Protein AF-A0A6G3MMI6-F1 (afdb_monomer)

InterPro domains:
  IPR007081 RNA polymerase Rpb1, domain 5 [PF04998] (10-137)
  IPR038593 RNA polymerase Rpb1, domain 7 superfamily [G3DSA:3.30.1360.140] (1-53)
  IPR045867 DNA-directed RNA polymerase, subunit beta-prime [PTHR19376] (28-136)

Sequence (137 aa):
DNAQHLAIHVRIIDLHKDDNNNDNDIEDENKIDDELFLRCIESYILNDMELIGIESIHKVYMHKPTSEQEKRRVIINDKGEYETVSEWILETDGNGLAKVLADRDVDPTRTTSNDVCEIFSVLGVEAARRAVEREIK

Solvent-accessible surface area (backbone atoms only — not comparable to full-atom values): 9244 Å² total; per-residue (Å²): 142,84,61,99,66,91,83,87,88,86,80,88,81,78,87,77,79,81,74,77,86,73,97,69,89,68,76,61,92,76,66,70,54,68,68,61,51,52,52,51,51,52,52,39,58,76,73,71,58,79,88,80,86,55,89,56,45,79,46,77,45,77,50,64,47,85,52,92,91,40,89,56,46,76,4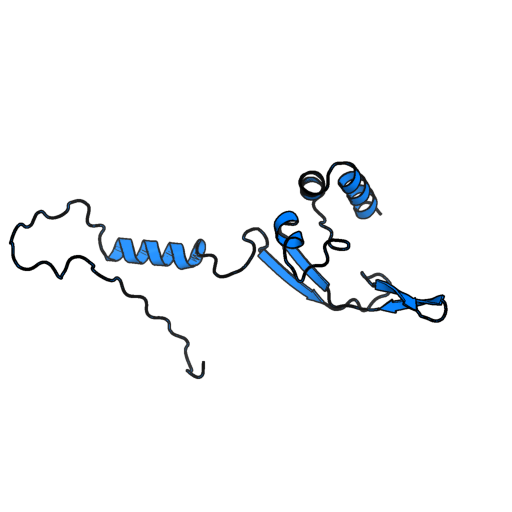4,72,46,100,86,72,46,85,43,81,44,66,54,83,44,79,49,72,47,63,60,56,65,72,64,52,51,68,38,87,90,45,62,62,88,77,66,82,75,92,52,49,69,56,37,32,72,72,68,29,68,70,50,22,55,54,45,54,60,57,77,75,104

Nearest PDB structures (foldseek):
  7edx-assembly1_o  TM=9.554E-01  e=5.276E-10  Sus scrofa
  8ui0-assembly1_A  TM=9.427E-01  e=6.800E-10  Sus scrofa
  9bz0-assembly1_A  TM=8.948E-01  e=6.382E-10  Sus scrofa
  8p4f-assembly1_A  TM=9.241E-01  e=1.060E-09  Sus scrofa

Radius of gyration: 26.26 Å; Cα contacts (8 Å, |Δi|>4): 102; chains: 1; bounding box: 54×45×77 Å

Foldseek 3Di:
DPDPDDDDDDDDDDPPPPDDDDDDPPVPPPPDDPVVVVVVVVCCCVPPDDPDDDPFWPDKDKDWDDDPPDDWDWDQDPVRDTDTHIDIDIDTDGDDLVVQCPDPVDDNVPDDDLDLVNCCVRVNDVSSVVSVVVVVD

Secondary structure (DSSP, 8-state):
--SSS---------TTS-S---------TT---HHHHHHHHHHHHHHT---SS-TTEEEEEEE---STTS-PEEEE-TTS-EEEE---EEEEEE--HHHHHTSTTS-TTT---S-HHHHHHHH-HHHHHHHHHHH--

Mean predicted aligned error: 9.71 Å

pLDDT: mean 85.52, std 13.91, range [43.59, 97.44]

Organism: Henneguya salminicola (NCBI:txid69463)

Structure (mmCIF, N/CA/C/O backbone):
data_AF-A0A6G3MMI6-F1
#
_entry.id   AF-A0A6G3MMI6-F1
#
loop_
_atom_site.group_PDB
_atom_site.id
_atom_site.type_symbol
_atom_site.label_atom_id
_atom_site.label_alt_id
_atom_site.label_comp_id
_atom_site.label_asym_id
_atom_site.label_entity_id
_atom_site.label_seq_id
_atom_site.pdbx_PDB_ins_code
_atom_site.Cartn_x
_atom_site.Cartn_y
_atom_site.Cartn_z
_atom_site.occupancy
_atom_site.B_iso_or_equiv
_atom_site.auth_seq_id
_atom_site.auth_comp_id
_atom_site.auth_asym_id
_atom_site.auth_atom_id
_atom_site.pdbx_PDB_model_num
ATOM 1 N N . ASP A 1 1 ? 1.004 -22.694 -17.910 1.00 62.81 1 ASP A N 1
ATOM 2 C CA . ASP A 1 1 ? 2.185 -22.428 -17.080 1.00 62.81 1 ASP A CA 1
ATOM 3 C C . ASP A 1 1 ? 2.796 -23.736 -16.569 1.00 62.81 1 ASP A C 1
ATOM 5 O O . ASP A 1 1 ? 2.927 -23.958 -15.377 1.00 62.81 1 ASP A O 1
ATOM 9 N N . ASN A 1 2 ? 3.102 -24.668 -17.482 1.00 84.88 2 ASN A N 1
ATOM 10 C CA . ASN A 1 2 ? 3.436 -26.059 -17.119 1.00 84.88 2 ASN A CA 1
ATOM 11 C C . ASN A 1 2 ? 4.844 -26.463 -17.588 1.00 84.88 2 ASN A C 1
ATOM 13 O O . ASN A 1 2 ? 5.182 -27.644 -17.591 1.00 84.88 2 ASN A O 1
ATOM 17 N N . ALA A 1 3 ? 5.642 -25.497 -18.048 1.00 93.12 3 ALA A N 1
ATOM 18 C CA . ALA A 1 3 ? 7.026 -25.731 -18.435 1.00 93.12 3 ALA A CA 1
ATOM 19 C C . ALA A 1 3 ? 7.922 -25.754 -17.188 1.00 93.12 3 ALA A C 1
ATOM 21 O O . ALA A 1 3 ? 7.657 -25.050 -16.218 1.00 93.12 3 ALA A O 1
ATOM 22 N N . GLN A 1 4 ? 9.004 -26.537 -17.229 1.00 91.25 4 GLN A N 1
ATOM 23 C CA . GLN A 1 4 ? 9.980 -26.610 -16.133 1.00 91.25 4 GLN A CA 1
ATOM 24 C C . GLN A 1 4 ? 10.691 -25.268 -15.890 1.00 91.25 4 GLN A C 1
ATOM 26 O 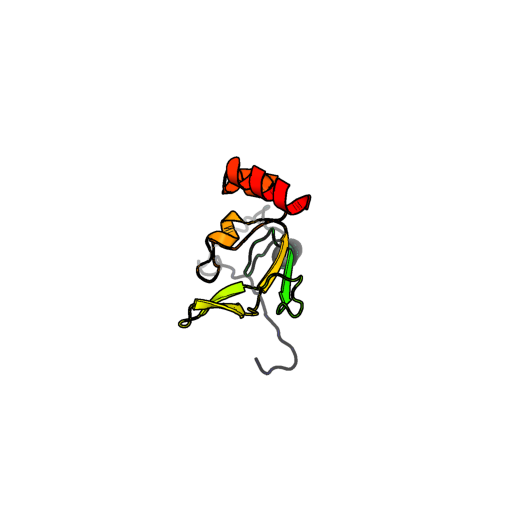O . GLN A 1 4 ? 11.064 -24.960 -14.761 1.00 91.25 4 GLN A O 1
ATOM 31 N N . HIS A 1 5 ? 10.854 -24.470 -16.948 1.00 92.50 5 HIS A N 1
ATOM 32 C CA . HIS A 1 5 ? 11.386 -23.116 -16.885 1.00 92.50 5 HIS A CA 1
ATOM 33 C C . HIS A 1 5 ? 10.417 -22.161 -17.572 1.00 92.50 5 HIS A C 1
ATOM 35 O O . HIS A 1 5 ? 9.962 -22.424 -18.688 1.00 92.50 5 HIS A O 1
ATOM 41 N N . LEU A 1 6 ? 10.116 -21.055 -16.897 1.00 93.69 6 LEU A N 1
ATOM 42 C CA . LEU A 1 6 ? 9.334 -19.965 -17.458 1.00 93.69 6 LEU A CA 1
ATOM 43 C C . LEU A 1 6 ? 10.295 -19.018 -18.172 1.00 93.69 6 LEU A C 1
ATOM 45 O O . LEU A 1 6 ? 11.206 -18.475 -17.552 1.00 93.69 6 LEU A O 1
ATOM 49 N N . ALA A 1 7 ? 10.116 -18.869 -19.481 1.00 92.69 7 ALA A N 1
ATOM 50 C CA . ALA A 1 7 ? 10.948 -18.017 -20.316 1.00 92.69 7 ALA A CA 1
ATOM 51 C C . ALA A 1 7 ? 10.072 -17.024 -21.079 1.00 92.69 7 ALA A C 1
ATOM 53 O O . ALA A 1 7 ? 9.050 -17.398 -21.658 1.00 92.69 7 ALA A O 1
ATOM 54 N N . ILE A 1 8 ? 10.507 -15.765 -21.101 1.00 89.94 8 ILE A N 1
ATOM 55 C CA . ILE A 1 8 ? 9.925 -14.700 -21.913 1.00 89.94 8 ILE A CA 1
ATOM 56 C C . ILE A 1 8 ? 11.021 -14.230 -22.868 1.00 89.94 8 ILE A C 1
ATOM 58 O O . ILE A 1 8 ? 12.095 -13.823 -22.432 1.00 89.94 8 ILE A O 1
ATOM 62 N N . HIS A 1 9 ? 10.765 -14.315 -24.173 1.00 89.75 9 HIS A N 1
ATOM 63 C CA . HIS A 1 9 ? 11.672 -13.795 -25.194 1.00 89.75 9 HIS A CA 1
ATOM 64 C C . HIS A 1 9 ? 11.181 -12.435 -25.676 1.00 89.75 9 HIS A C 1
ATOM 66 O O . HIS A 1 9 ? 10.077 -12.323 -26.208 1.00 89.75 9 HIS A O 1
ATOM 72 N N . VAL A 1 10 ? 12.032 -11.425 -25.534 1.00 87.44 10 VAL A N 1
ATOM 73 C CA . VAL A 1 10 ? 11.791 -10.070 -26.031 1.00 87.44 10 VAL A CA 1
ATOM 74 C C . VAL A 1 10 ? 12.570 -9.886 -27.333 1.00 87.44 10 VAL A C 1
ATOM 76 O O . VAL A 1 10 ? 13.722 -10.305 -27.437 1.00 87.44 10 VAL A O 1
ATOM 79 N N . ARG A 1 11 ? 11.935 -9.300 -28.353 1.00 86.31 11 ARG A N 1
ATOM 80 C CA . ARG A 1 11 ? 12.573 -8.942 -29.629 1.00 86.31 11 ARG A CA 1
ATOM 81 C C . ARG A 1 11 ? 12.258 -7.498 -29.978 1.00 86.31 11 ARG A C 1
ATOM 83 O O . ARG A 1 11 ? 11.150 -7.032 -29.728 1.00 86.31 11 ARG A O 1
ATOM 90 N N . ILE A 1 12 ? 13.222 -6.838 -30.605 1.00 83.44 12 ILE A N 1
ATOM 91 C CA . ILE A 1 12 ? 13.055 -5.501 -31.168 1.00 83.44 12 ILE A CA 1
ATOM 92 C C . ILE A 1 12 ? 12.397 -5.650 -32.541 1.00 83.44 12 ILE A C 1
ATOM 94 O O . ILE A 1 12 ? 12.783 -6.516 -33.330 1.00 83.44 12 ILE A O 1
ATOM 98 N N . ILE A 1 13 ? 11.387 -4.827 -32.809 1.00 82.44 13 ILE A N 1
ATOM 99 C CA . ILE A 1 13 ? 10.739 -4.747 -34.117 1.00 82.44 13 ILE A CA 1
ATOM 100 C C . ILE A 1 13 ? 11.378 -3.578 -34.862 1.00 82.44 13 ILE A C 1
ATOM 102 O O . ILE A 1 13 ? 11.280 -2.437 -34.420 1.00 82.44 13 ILE A O 1
ATOM 106 N N . ASP A 1 14 ? 12.033 -3.871 -35.979 1.00 76.25 14 ASP A N 1
ATOM 107 C CA . ASP A 1 14 ? 12.566 -2.857 -36.885 1.00 76.25 14 ASP A CA 1
ATOM 108 C C . ASP A 1 14 ? 11.439 -2.381 -37.812 1.00 76.25 14 ASP A C 1
ATOM 110 O O . ASP A 1 14 ? 10.988 -3.123 -38.686 1.00 76.25 14 ASP A O 1
ATOM 114 N N . LEU A 1 15 ? 10.933 -1.169 -37.570 1.00 66.00 15 LEU A N 1
ATOM 115 C CA . LEU A 1 15 ? 9.790 -0.596 -38.289 1.00 66.00 15 LEU A CA 1
ATOM 116 C C . LEU A 1 15 ? 10.168 0.002 -39.660 1.00 66.00 15 LEU A C 1
ATOM 118 O O . LEU A 1 15 ? 9.279 0.458 -40.373 1.00 66.00 15 LEU A O 1
ATOM 122 N N . HIS A 1 16 ? 11.450 -0.005 -40.050 1.00 62.75 16 HIS A N 1
ATOM 123 C CA . HIS A 1 16 ? 11.945 0.692 -41.248 1.00 62.75 16 HIS A CA 1
ATOM 124 C C . HIS A 1 16 ? 12.317 -0.217 -42.432 1.00 62.75 16 HIS A C 1
ATOM 126 O O . HIS A 1 16 ? 12.933 0.246 -43.387 1.00 62.75 16 HIS A O 1
ATOM 132 N N . LYS A 1 17 ? 11.939 -1.501 -42.419 1.00 56.16 17 LYS A N 1
ATOM 133 C CA . LYS A 1 17 ? 12.327 -2.453 -43.481 1.00 56.16 17 LYS A CA 1
ATOM 134 C C . LYS A 1 17 ? 11.379 -2.576 -44.679 1.00 56.16 17 LYS A C 1
ATOM 136 O O . LYS A 1 17 ? 11.742 -3.270 -45.624 1.00 56.16 17 LYS A O 1
ATOM 141 N N . ASP A 1 18 ? 10.225 -1.906 -44.677 1.00 50.19 18 ASP A N 1
ATOM 142 C CA . ASP A 1 18 ? 9.197 -2.107 -45.715 1.00 50.19 18 ASP A CA 1
ATOM 143 C C . ASP A 1 18 ? 9.105 -1.016 -46.800 1.00 50.19 18 ASP A C 1
ATOM 145 O O . ASP A 1 18 ? 8.298 -1.160 -47.720 1.00 50.19 18 ASP A O 1
ATOM 149 N N . ASP A 1 19 ? 9.959 0.014 -46.796 1.00 52.19 19 ASP A N 1
ATOM 150 C CA . ASP A 1 19 ? 10.052 0.933 -47.939 1.00 52.19 19 ASP A CA 1
ATOM 151 C C . ASP A 1 19 ? 11.224 0.549 -48.852 1.00 52.19 19 ASP A C 1
ATOM 153 O O . ASP A 1 19 ? 12.397 0.810 -48.592 1.00 52.19 19 ASP A O 1
ATOM 157 N N . ASN A 1 20 ? 10.856 -0.139 -49.933 1.00 50.25 20 ASN A N 1
ATOM 158 C CA . ASN A 1 20 ? 11.708 -0.570 -51.034 1.00 50.25 20 ASN A CA 1
ATOM 159 C C . ASN A 1 20 ? 12.748 0.476 -51.464 1.00 50.25 20 ASN A C 1
ATOM 161 O O . ASN A 1 20 ? 12.400 1.617 -51.756 1.00 50.25 20 ASN A O 1
ATOM 165 N N . ASN A 1 21 ? 13.971 -0.015 -51.692 1.00 50.78 21 ASN A N 1
ATOM 166 C CA . ASN A 1 21 ? 14.945 0.500 -52.653 1.00 50.78 21 ASN A CA 1
ATOM 167 C C . ASN A 1 21 ? 15.119 2.022 -52.663 1.00 50.78 21 ASN A C 1
ATOM 169 O O . ASN A 1 21 ? 14.547 2.704 -53.509 1.00 50.78 21 ASN A O 1
ATOM 173 N N . ASN A 1 22 ? 16.022 2.527 -51.831 1.00 43.59 22 ASN A N 1
ATOM 174 C CA . ASN A 1 22 ? 17.043 3.448 -52.314 1.00 43.59 22 ASN A CA 1
ATOM 175 C C . ASN A 1 22 ? 18.234 3.385 -51.368 1.00 43.59 22 ASN A C 1
ATOM 177 O O . ASN A 1 22 ? 18.138 3.792 -50.213 1.00 43.59 22 ASN A O 1
ATOM 181 N N . ASP A 1 23 ? 19.344 2.885 -51.905 1.00 50.78 23 ASP A N 1
ATOM 182 C CA . ASP A 1 23 ? 20.685 3.128 -51.397 1.00 50.78 23 ASP A CA 1
ATOM 183 C C . ASP A 1 23 ? 20.844 4.630 -51.134 1.00 50.78 23 ASP A C 1
ATOM 185 O O . ASP A 1 23 ? 20.976 5.430 -52.057 1.00 50.78 23 ASP A O 1
ATOM 189 N N . ASN A 1 24 ? 20.781 5.008 -49.866 1.00 44.75 24 ASN A N 1
ATOM 190 C CA . ASN A 1 24 ? 21.456 6.168 -49.317 1.00 44.75 24 ASN A CA 1
ATOM 191 C C . ASN A 1 24 ? 21.795 5.782 -47.883 1.00 44.75 24 ASN A C 1
ATOM 193 O O . ASN A 1 24 ? 21.020 6.034 -46.961 1.00 44.75 24 ASN A O 1
ATOM 197 N N . ASP A 1 25 ? 22.950 5.132 -47.742 1.00 48.59 25 ASP A N 1
ATOM 198 C CA . ASP A 1 25 ? 23.699 5.007 -46.498 1.00 48.59 25 ASP A CA 1
ATOM 199 C C . ASP A 1 25 ? 24.000 6.414 -45.958 1.00 48.59 25 ASP A C 1
ATOM 201 O O . ASP A 1 25 ? 25.096 6.954 -46.096 1.00 48.59 25 ASP A O 1
ATOM 205 N N . ILE A 1 26 ? 22.997 7.050 -45.362 1.00 49.69 26 ILE A N 1
ATOM 206 C CA . ILE A 1 26 ? 23.253 7.952 -44.257 1.00 49.69 26 ILE A CA 1
ATOM 207 C C . ILE A 1 26 ? 23.353 6.997 -43.078 1.00 49.69 26 ILE A C 1
ATOM 209 O O . ILE A 1 26 ? 22.341 6.551 -42.541 1.00 49.69 26 ILE A O 1
ATOM 213 N N . GLU A 1 27 ? 24.581 6.592 -42.755 1.00 53.66 27 GLU A N 1
ATOM 214 C CA . GLU A 1 27 ? 24.879 6.050 -41.437 1.00 53.66 27 GLU A CA 1
ATOM 215 C C . GLU A 1 27 ? 24.310 7.055 -40.436 1.00 53.66 27 GLU A C 1
ATOM 217 O O . GLU A 1 27 ? 24.844 8.151 -40.265 1.00 53.66 27 GLU A O 1
ATOM 222 N N . ASP A 1 28 ? 23.158 6.730 -39.849 1.00 56.62 28 ASP A N 1
ATOM 223 C CA . ASP A 1 28 ? 22.628 7.474 -38.723 1.00 56.62 28 ASP A CA 1
ATOM 224 C C . ASP A 1 28 ? 23.709 7.415 -37.637 1.00 56.62 28 ASP A C 1
ATOM 226 O O . ASP A 1 28 ? 23.797 6.438 -36.896 1.00 56.62 28 ASP A O 1
ATOM 230 N N . GLU A 1 29 ? 24.522 8.470 -37.516 1.00 54.59 29 GLU A N 1
ATOM 231 C CA . GLU A 1 29 ? 25.510 8.674 -36.438 1.00 54.59 29 GLU A CA 1
ATOM 232 C C . GLU A 1 29 ? 24.868 8.603 -35.033 1.00 54.59 29 GLU A C 1
ATOM 234 O O . GLU A 1 29 ? 25.560 8.610 -34.018 1.00 54.59 29 GLU A O 1
ATOM 239 N N . ASN A 1 30 ? 23.535 8.506 -34.971 1.00 55.75 30 ASN A N 1
ATOM 240 C CA . ASN A 1 30 ? 22.723 8.346 -33.773 1.00 55.75 30 ASN A CA 1
ATOM 241 C C . ASN A 1 30 ? 22.192 6.915 -33.557 1.00 55.75 30 ASN A C 1
ATOM 243 O O . ASN A 1 30 ? 21.392 6.714 -32.639 1.00 55.75 30 ASN A O 1
ATOM 247 N N . LYS A 1 31 ? 22.587 5.914 -34.361 1.00 66.69 31 LYS A N 1
ATOM 248 C CA . LYS A 1 31 ? 22.285 4.510 -34.045 1.00 66.69 31 LYS A CA 1
ATOM 249 C C . LYS A 1 31 ? 23.073 4.114 -32.802 1.00 66.69 31 LYS A C 1
ATOM 251 O O . LYS A 1 31 ? 24.278 3.885 -32.846 1.00 66.69 31 LYS A O 1
ATOM 256 N N . ILE A 1 32 ? 22.365 4.075 -31.677 1.00 68.75 32 ILE A N 1
ATOM 257 C CA . ILE A 1 32 ? 22.849 3.462 -30.444 1.00 68.75 32 ILE A CA 1
ATOM 258 C C . ILE A 1 32 ? 23.265 2.031 -30.790 1.00 68.75 32 ILE A C 1
ATOM 260 O O . ILE A 1 32 ? 22.511 1.320 -31.448 1.00 68.75 32 ILE A O 1
ATOM 264 N N . ASP A 1 33 ? 24.460 1.638 -30.353 1.00 83.75 33 ASP A N 1
ATOM 265 C CA . ASP A 1 33 ? 24.936 0.265 -30.479 1.00 83.75 33 ASP A CA 1
ATOM 266 C C . ASP A 1 33 ? 23.897 -0.711 -29.907 1.00 83.75 33 ASP A C 1
ATOM 268 O O . ASP A 1 33 ? 23.425 -0.532 -28.778 1.00 83.75 33 ASP A O 1
ATOM 272 N N . ASP A 1 34 ? 23.531 -1.731 -30.685 1.00 82.56 34 ASP A N 1
ATOM 273 C CA . ASP A 1 34 ? 22.464 -2.674 -30.336 1.00 82.56 34 ASP A CA 1
ATOM 274 C C . ASP A 1 34 ? 22.739 -3.351 -28.978 1.00 82.56 34 ASP A C 1
ATOM 276 O O . ASP A 1 34 ? 21.811 -3.607 -28.206 1.00 82.56 34 ASP A O 1
ATOM 280 N N . GLU A 1 35 ? 24.013 -3.591 -28.637 1.00 83.81 35 GLU A N 1
ATOM 281 C CA . GLU A 1 35 ? 24.410 -4.122 -27.326 1.00 83.81 35 GLU A CA 1
ATOM 282 C C . GLU A 1 35 ? 24.112 -3.128 -26.196 1.00 83.81 35 GLU A C 1
ATOM 284 O O . GLU A 1 35 ? 23.514 -3.496 -25.178 1.00 83.81 35 GLU A O 1
ATOM 289 N N . LEU A 1 36 ? 24.484 -1.857 -26.373 1.00 86.00 36 LEU A N 1
ATOM 290 C CA . LEU A 1 36 ? 24.214 -0.806 -25.392 1.00 86.00 36 LEU A CA 1
ATOM 291 C C . LEU A 1 36 ? 22.706 -0.634 -25.181 1.00 86.00 36 LEU A C 1
ATOM 293 O O . LEU A 1 36 ? 22.249 -0.522 -24.043 1.00 86.00 36 LEU A O 1
ATOM 297 N N . PHE A 1 37 ? 21.929 -0.686 -26.262 1.00 86.69 37 PHE A N 1
ATOM 298 C CA . PHE A 1 37 ? 20.475 -0.596 -26.210 1.00 86.69 37 PHE A CA 1
ATOM 299 C C . PHE A 1 37 ? 19.841 -1.757 -25.430 1.00 86.69 37 PHE A C 1
ATOM 301 O O . PHE A 1 37 ? 19.009 -1.526 -24.548 1.00 86.69 37 PHE A O 1
ATOM 308 N N . LEU A 1 38 ? 20.258 -3.000 -25.694 1.00 89.56 38 LEU A N 1
ATOM 309 C CA . LEU A 1 38 ? 19.762 -4.168 -24.959 1.00 89.56 38 LEU A CA 1
ATOM 310 C C . LEU A 1 38 ? 20.096 -4.089 -23.465 1.00 89.56 38 LEU A C 1
ATOM 312 O O . LEU A 1 38 ? 19.236 -4.399 -22.641 1.00 89.56 38 LEU A O 1
ATOM 316 N N . ARG A 1 39 ? 21.293 -3.610 -23.102 1.00 90.25 39 ARG A N 1
ATOM 317 C CA . ARG A 1 39 ? 21.676 -3.394 -21.695 1.00 90.25 39 ARG A CA 1
ATOM 318 C C . ARG A 1 39 ? 20.857 -2.290 -21.024 1.00 90.25 39 ARG A C 1
ATOM 320 O O . ARG A 1 39 ? 20.527 -2.405 -19.844 1.00 90.25 39 ARG A O 1
ATOM 327 N N . CYS A 1 40 ? 20.496 -1.236 -21.756 1.00 89.75 40 CYS A N 1
ATOM 328 C CA . CYS A 1 40 ? 19.598 -0.201 -21.244 1.00 89.75 40 CYS A CA 1
ATOM 329 C C . CYS A 1 40 ? 18.201 -0.763 -20.952 1.00 89.75 40 CYS A C 1
ATOM 331 O O . CYS A 1 40 ? 17.661 -0.512 -19.876 1.00 89.75 40 CYS A O 1
ATOM 333 N N . ILE A 1 41 ? 17.639 -1.554 -21.871 1.00 91.25 41 ILE A N 1
ATOM 334 C CA . ILE A 1 41 ? 16.337 -2.202 -21.665 1.00 91.25 41 ILE A CA 1
ATOM 335 C C . ILE A 1 41 ? 16.394 -3.192 -20.501 1.00 91.25 41 ILE A C 1
ATOM 337 O O . ILE A 1 41 ? 15.488 -3.193 -19.674 1.00 91.25 41 ILE A O 1
ATOM 341 N N . GLU A 1 42 ? 17.445 -4.008 -20.410 1.00 91.88 42 GLU A N 1
ATOM 342 C CA . GLU A 1 42 ? 17.648 -4.938 -19.295 1.00 91.88 42 GLU A CA 1
ATOM 343 C C . GLU A 1 42 ? 17.605 -4.200 -17.951 1.00 91.88 42 GLU A C 1
ATOM 345 O O . GLU A 1 42 ? 16.826 -4.563 -17.070 1.00 91.88 42 GLU A O 1
ATOM 350 N N . SER A 1 43 ? 18.391 -3.128 -17.815 1.00 94.25 43 SER A N 1
ATOM 351 C CA . SER A 1 43 ? 18.431 -2.331 -16.589 1.00 94.25 43 SER A CA 1
ATOM 352 C C . SER A 1 43 ? 17.081 -1.692 -16.271 1.00 94.25 43 SER A C 1
ATOM 354 O O . SER A 1 43 ? 16.678 -1.670 -15.111 1.00 94.25 43 SER A O 1
ATOM 356 N N . TYR A 1 44 ? 16.378 -1.184 -17.283 1.00 92.88 44 TYR A N 1
ATOM 357 C CA . TYR A 1 44 ? 15.072 -0.558 -17.097 1.00 92.88 44 TYR A CA 1
ATOM 358 C C . TYR A 1 44 ? 14.015 -1.572 -16.639 1.00 92.88 44 TYR A C 1
ATOM 360 O O . TYR A 1 44 ? 13.306 -1.330 -15.666 1.00 92.88 44 TYR A O 1
ATOM 368 N N . ILE A 1 45 ? 13.943 -2.738 -17.290 1.00 93.31 45 ILE A N 1
ATOM 369 C CA . ILE A 1 45 ? 12.989 -3.801 -16.937 1.00 93.31 45 ILE A CA 1
ATOM 370 C C . ILE A 1 45 ? 13.236 -4.321 -15.517 1.00 93.31 45 ILE A C 1
ATOM 372 O O . ILE A 1 45 ? 12.285 -4.643 -14.812 1.00 93.31 45 ILE A O 1
ATOM 376 N N . LEU A 1 46 ? 14.498 -4.426 -15.096 1.00 91.88 46 LEU A N 1
ATOM 377 C CA . LEU A 1 46 ? 14.835 -4.970 -13.781 1.00 91.88 46 LEU A CA 1
ATOM 378 C C . LEU A 1 46 ? 14.631 -3.978 -12.632 1.00 91.88 46 LEU A C 1
ATOM 380 O O . LEU A 1 46 ? 14.329 -4.422 -11.526 1.00 91.88 46 LEU A O 1
ATOM 384 N N . ASN A 1 47 ? 14.822 -2.678 -12.870 1.00 91.00 47 ASN A N 1
ATOM 385 C CA . ASN A 1 47 ? 14.841 -1.682 -11.794 1.00 91.00 47 ASN A CA 1
ATOM 386 C C . ASN A 1 47 ? 13.606 -0.776 -11.773 1.00 91.00 47 ASN A C 1
ATOM 388 O O . ASN A 1 47 ? 13.074 -0.521 -10.698 1.00 91.00 47 ASN A O 1
ATOM 392 N N . ASP A 1 48 ? 13.155 -0.307 -12.938 1.00 90.12 48 ASP A N 1
ATOM 393 C CA . ASP A 1 48 ? 12.194 0.801 -13.034 1.00 90.12 48 ASP A CA 1
ATOM 394 C C . ASP A 1 48 ? 10.821 0.358 -13.564 1.00 90.12 48 ASP A C 1
ATOM 396 O O . ASP A 1 48 ? 9.841 1.098 -13.473 1.00 90.12 48 ASP A O 1
ATOM 400 N N . MET A 1 49 ? 10.725 -0.834 -14.164 1.00 90.81 49 MET A N 1
ATOM 401 C CA . MET A 1 49 ? 9.457 -1.337 -14.687 1.00 90.81 49 MET A CA 1
ATOM 402 C C . MET A 1 49 ? 8.542 -1.810 -13.554 1.00 90.81 49 MET A C 1
ATOM 404 O O . MET A 1 49 ? 8.718 -2.882 -12.977 1.00 90.81 49 MET A O 1
ATOM 408 N N . GLU A 1 50 ? 7.483 -1.047 -13.311 1.00 89.75 50 GLU A N 1
ATOM 409 C CA . GLU A 1 50 ? 6.408 -1.427 -12.401 1.00 89.75 50 GLU A CA 1
ATOM 410 C C . GLU A 1 50 ? 5.398 -2.337 -13.107 1.00 89.75 50 GLU A C 1
ATOM 412 O O . GLU A 1 50 ? 4.704 -1.927 -14.038 1.00 89.75 50 GLU A O 1
ATOM 417 N N . LEU A 1 51 ? 5.288 -3.587 -12.656 1.00 89.56 51 LEU A N 1
ATOM 418 C CA . LEU A 1 51 ? 4.269 -4.504 -13.173 1.00 89.56 51 LEU A CA 1
ATOM 419 C C . LEU A 1 51 ? 2.901 -4.204 -12.554 1.00 89.56 51 LEU A C 1
ATOM 421 O O . LEU A 1 51 ? 1.922 -4.003 -13.269 1.00 89.56 51 LEU A O 1
ATOM 425 N N . ILE A 1 52 ? 2.835 -4.207 -11.221 1.00 90.88 52 ILE A N 1
ATOM 426 C CA . ILE A 1 52 ? 1.651 -3.912 -10.407 1.00 90.88 52 ILE A CA 1
ATOM 427 C C . ILE A 1 52 ? 2.148 -3.443 -9.040 1.00 90.88 52 ILE A C 1
ATOM 429 O O . ILE A 1 52 ? 3.096 -4.014 -8.503 1.00 90.88 52 ILE A O 1
ATOM 433 N N . GLY A 1 53 ? 1.461 -2.474 -8.442 1.00 91.44 53 GLY A N 1
ATOM 434 C CA . GLY A 1 53 ? 1.651 -2.114 -7.044 1.00 91.44 53 GLY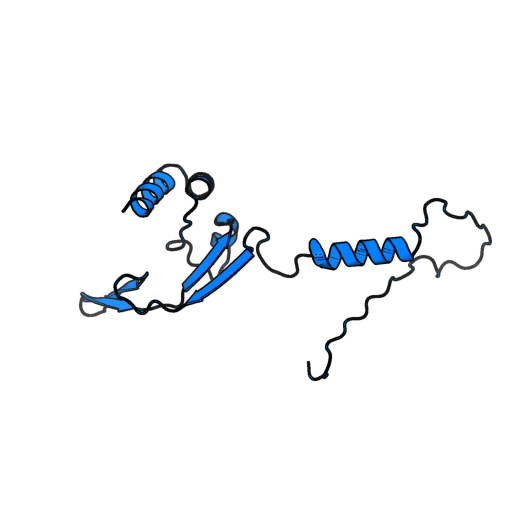 A CA 1
ATOM 435 C C . GLY A 1 53 ? 1.718 -0.613 -6.834 1.00 91.44 53 GLY A C 1
ATOM 436 O O . GLY A 1 53 ? 1.357 0.180 -7.700 1.00 91.44 53 GLY A O 1
ATOM 437 N N . ILE A 1 54 ? 2.160 -0.242 -5.640 1.00 92.50 54 ILE A N 1
ATOM 438 C CA . ILE A 1 54 ? 2.456 1.136 -5.275 1.00 92.50 54 ILE A CA 1
ATOM 439 C C . ILE A 1 54 ? 3.956 1.185 -5.006 1.00 92.50 54 ILE A C 1
ATOM 441 O O . ILE A 1 54 ? 4.408 0.549 -4.060 1.00 92.50 54 ILE A O 1
ATOM 445 N N . GLU A 1 55 ? 4.693 1.945 -5.819 1.00 91.25 55 GLU A N 1
ATOM 446 C CA . GLU A 1 55 ? 6.160 2.096 -5.771 1.00 91.25 55 GLU A CA 1
ATOM 447 C C . GLU A 1 55 ? 6.714 2.266 -4.351 1.00 91.25 55 GLU A C 1
ATOM 449 O O . GLU A 1 55 ? 7.691 1.645 -3.948 1.00 91.25 55 GLU A O 1
ATOM 454 N N . SER A 1 56 ? 6.037 3.092 -3.559 1.00 93.75 56 SER A N 1
ATOM 455 C CA . SER A 1 56 ? 6.467 3.470 -2.223 1.00 93.75 56 SER A CA 1
ATOM 456 C C . SER A 1 56 ? 6.207 2.415 -1.139 1.00 93.75 56 SER A C 1
ATOM 458 O O . SER A 1 56 ? 6.613 2.618 0.008 1.00 93.75 56 SER A O 1
ATOM 460 N N . ILE A 1 57 ? 5.549 1.299 -1.476 1.00 95.31 57 ILE A N 1
ATOM 461 C CA . ILE A 1 57 ? 5.294 0.161 -0.585 1.00 95.31 57 ILE A CA 1
ATOM 462 C C . ILE A 1 57 ? 6.180 -1.010 -1.005 1.00 95.31 57 ILE A C 1
ATOM 464 O O . ILE A 1 57 ? 5.930 -1.681 -2.003 1.00 95.31 57 ILE A O 1
ATOM 468 N N . HIS A 1 58 ? 7.188 -1.308 -0.189 1.00 93.00 58 HIS A N 1
ATOM 469 C CA . HIS A 1 58 ? 8.202 -2.317 -0.500 1.00 93.00 58 HIS A CA 1
ATOM 470 C C . HIS A 1 58 ? 7.738 -3.732 -0.166 1.00 93.00 58 HIS A C 1
ATOM 472 O O . HIS A 1 58 ? 8.129 -4.703 -0.817 1.00 93.00 58 HIS A O 1
ATOM 478 N N . LYS A 1 59 ? 6.939 -3.876 0.895 1.00 94.88 59 LYS A N 1
ATOM 479 C CA . LYS A 1 59 ? 6.513 -5.188 1.377 1.00 94.88 59 LYS A CA 1
ATOM 480 C C . LYS A 1 59 ? 5.156 -5.134 2.048 1.00 94.88 59 LYS A C 1
ATOM 482 O O . LYS A 1 59 ? 4.823 -4.164 2.718 1.00 94.88 59 LYS A O 1
ATOM 487 N N . VAL A 1 60 ? 4.399 -6.216 1.899 1.00 95.69 60 VAL A N 1
ATOM 488 C CA . VAL A 1 60 ? 3.101 -6.395 2.547 1.00 95.69 60 VAL A CA 1
ATOM 489 C C . VAL A 1 60 ? 3.085 -7.732 3.276 1.00 95.69 60 VAL A C 1
ATOM 491 O O . VAL A 1 60 ? 3.451 -8.766 2.716 1.00 95.69 60 VAL A O 1
ATOM 494 N N . TYR A 1 61 ? 2.657 -7.707 4.531 1.00 95.00 61 TYR A N 1
ATOM 495 C CA . TYR A 1 61 ? 2.480 -8.870 5.384 1.00 95.00 61 TYR A CA 1
ATOM 496 C C . TYR A 1 61 ? 0.996 -9.092 5.631 1.00 95.00 61 TYR A C 1
ATOM 498 O O . TYR A 1 61 ? 0.277 -8.171 6.006 1.00 95.00 61 TYR A O 1
ATOM 506 N N . MET A 1 62 ? 0.540 -10.328 5.457 1.00 94.38 62 MET A N 1
ATOM 507 C CA . MET A 1 62 ? -0.828 -10.722 5.768 1.00 94.38 62 MET A CA 1
ATOM 508 C C . MET A 1 62 ? -0.826 -11.583 7.026 1.00 94.38 62 MET A C 1
ATOM 510 O O . MET A 1 62 ? -0.105 -12.580 7.093 1.00 94.38 62 MET A O 1
ATOM 514 N N . HIS A 1 63 ? -1.646 -11.232 8.012 1.00 91.00 63 HIS A N 1
ATOM 515 C CA . HIS A 1 63 ? -1.844 -12.073 9.188 1.00 91.00 63 HIS A CA 1
ATOM 516 C C . HIS A 1 63 ? -3.256 -11.931 9.757 1.00 91.00 63 HIS A C 1
ATOM 518 O O . HIS A 1 63 ? -3.988 -10.989 9.448 1.00 91.00 63 HIS A O 1
ATOM 524 N N . LYS A 1 64 ? -3.654 -12.912 10.572 1.00 89.94 64 LYS A N 1
ATOM 525 C CA . LYS A 1 64 ? -4.936 -12.912 11.274 1.00 89.94 64 LYS A CA 1
ATOM 526 C C . LYS A 1 64 ? -4.693 -12.672 12.770 1.00 89.94 64 LYS A C 1
ATOM 528 O O . LYS A 1 64 ? -4.056 -13.517 13.403 1.00 89.94 64 LYS A O 1
ATOM 533 N N . PRO A 1 65 ? -5.211 -11.578 13.350 1.00 87.12 65 PRO A N 1
ATOM 534 C CA . PRO A 1 65 ? -5.028 -11.257 14.759 1.00 87.12 65 PRO A CA 1
ATOM 535 C C . PRO A 1 65 ? -5.571 -12.358 15.683 1.00 87.12 65 PRO A C 1
ATOM 537 O O . PRO A 1 65 ? -6.767 -12.676 15.667 1.00 87.12 65 PRO A O 1
ATOM 540 N N . THR A 1 66 ? -4.696 -12.948 16.494 1.00 79.62 66 THR A N 1
ATOM 541 C CA . THR A 1 66 ? -4.952 -14.115 17.355 1.00 79.62 66 THR A CA 1
ATOM 542 C C . THR A 1 66 ? -4.911 -13.779 18.848 1.00 79.62 66 THR A C 1
ATOM 544 O O . THR A 1 66 ? -5.452 -14.542 19.648 1.00 79.62 66 THR A O 1
ATOM 547 N N . SER A 1 67 ? -4.405 -12.608 19.231 1.00 74.25 67 SER A N 1
ATOM 548 C CA . SER A 1 67 ? -4.410 -12.144 20.627 1.00 74.25 67 SER A CA 1
ATOM 549 C C . SER A 1 67 ? -5.425 -11.015 20.842 1.00 74.25 67 SER A C 1
ATOM 551 O O . SER A 1 67 ? -5.688 -10.231 19.936 1.00 74.25 67 SER A O 1
ATOM 553 N N . GLU A 1 68 ? -5.987 -10.899 22.050 1.00 63.22 68 GLU A N 1
ATOM 554 C CA . GLU A 1 68 ? -6.876 -9.780 22.441 1.00 63.22 68 GLU A CA 1
ATOM 555 C C . GLU A 1 68 ? -6.173 -8.408 22.385 1.00 63.22 68 GLU A C 1
ATOM 557 O O . GLU A 1 68 ? -6.825 -7.379 22.269 1.00 63.22 68 GLU A O 1
ATOM 562 N N . GLN A 1 69 ? -4.839 -8.397 22.451 1.00 64.12 69 GLN A N 1
ATOM 563 C CA . GLN A 1 69 ? -4.000 -7.196 22.355 1.00 64.12 69 GLN A CA 1
ATOM 564 C C . GLN A 1 69 ? -3.773 -6.732 20.905 1.00 64.12 69 GLN A C 1
ATOM 566 O O . GLN A 1 69 ? -3.241 -5.648 20.683 1.00 64.12 69 GLN A O 1
ATOM 571 N N . GLU A 1 70 ? -4.148 -7.548 19.919 1.00 69.44 70 GLU A N 1
ATOM 572 C CA . GLU A 1 70 ? -3.967 -7.252 18.498 1.00 69.44 70 GLU A CA 1
ATOM 573 C C . GLU A 1 70 ? -5.230 -6.606 17.902 1.00 69.44 70 GLU A C 1
ATOM 575 O O . GLU A 1 70 ? -6.295 -6.569 18.520 1.00 69.44 70 GLU A O 1
ATOM 580 N N . LYS A 1 71 ? -5.120 -6.086 16.674 1.00 72.00 71 LYS A N 1
ATOM 581 C CA . LYS A 1 71 ? -6.159 -5.317 15.967 1.00 72.00 71 LYS A CA 1
ATOM 582 C C . LYS A 1 71 ? -7.400 -6.170 15.629 1.00 72.00 71 LYS A C 1
ATOM 584 O O . LYS A 1 71 ? -7.593 -6.574 14.487 1.00 72.00 71 LYS A O 1
ATOM 589 N N . ARG A 1 72 ? -8.256 -6.461 16.612 1.00 77.12 72 ARG A N 1
ATOM 590 C CA . ARG A 1 72 ? -9.526 -7.188 16.429 1.00 77.12 72 ARG A CA 1
ATOM 591 C C . ARG A 1 72 ? -10.695 -6.239 16.222 1.00 77.12 72 ARG A C 1
ATOM 593 O O . ARG A 1 72 ? -10.755 -5.162 16.815 1.00 77.12 72 ARG A O 1
ATOM 600 N N . ARG A 1 73 ? -11.666 -6.663 15.411 1.00 82.12 73 ARG A N 1
ATOM 601 C CA . ARG A 1 73 ? -12.899 -5.905 15.208 1.00 82.12 73 ARG A CA 1
ATOM 602 C C . ARG A 1 73 ? -13.890 -6.256 16.310 1.00 82.12 73 ARG A C 1
ATOM 604 O O . ARG A 1 73 ? -14.303 -7.404 16.412 1.00 82.12 73 ARG A O 1
ATOM 611 N N . VAL A 1 74 ? -14.299 -5.273 17.103 1.00 85.25 74 VAL A N 1
ATOM 612 C CA . VAL A 1 74 ? -15.411 -5.435 18.047 1.00 85.25 74 VAL A CA 1
ATOM 613 C C . VAL A 1 74 ? -16.701 -5.040 17.338 1.00 85.25 74 VAL A C 1
ATOM 615 O O . VAL A 1 74 ? -16.808 -3.923 16.831 1.00 85.25 74 VAL A O 1
ATOM 618 N N . ILE A 1 75 ? -17.666 -5.951 17.289 1.00 88.25 75 ILE A N 1
ATOM 619 C CA . ILE A 1 75 ? -19.007 -5.705 16.755 1.00 88.25 75 ILE A CA 1
ATOM 620 C C . ILE A 1 75 ? -20.052 -5.926 17.844 1.00 88.25 75 ILE A C 1
ATOM 622 O O . ILE A 1 75 ? -19.811 -6.640 18.814 1.00 88.25 75 ILE A O 1
ATOM 626 N N . ILE A 1 76 ? -21.211 -5.296 17.684 1.00 90.62 76 ILE A N 1
ATOM 627 C CA . ILE A 1 76 ? -22.383 -5.577 18.511 1.00 90.62 76 ILE A CA 1
ATOM 628 C C . ILE A 1 76 ? -23.226 -6.583 17.734 1.00 90.62 76 ILE A C 1
ATOM 630 O O . ILE A 1 76 ? -23.611 -6.303 16.598 1.00 90.62 76 ILE A O 1
ATOM 634 N N . ASN A 1 77 ? -23.466 -7.754 18.318 1.00 89.94 77 ASN A N 1
ATOM 635 C CA . ASN A 1 77 ? -24.282 -8.785 17.686 1.00 89.94 77 ASN A CA 1
ATOM 636 C C . ASN A 1 77 ? -25.783 -8.433 17.754 1.00 89.94 77 ASN A C 1
ATOM 638 O O . ASN A 1 77 ? -26.193 -7.511 18.461 1.00 89.94 77 ASN A O 1
ATOM 642 N N . ASP A 1 78 ? -26.630 -9.206 17.070 1.00 91.44 78 ASP A N 1
ATOM 643 C CA . ASP A 1 78 ? -28.090 -8.993 17.053 1.00 91.44 78 ASP A CA 1
ATOM 644 C C . ASP A 1 78 ? -28.745 -9.069 18.450 1.00 91.44 78 ASP A C 1
ATOM 646 O O . ASP A 1 78 ? -29.884 -8.641 18.636 1.00 91.44 78 ASP A O 1
ATOM 650 N N . LYS A 1 79 ? -28.033 -9.609 19.448 1.00 90.69 79 LYS A N 1
ATOM 651 C CA . LYS A 1 79 ? -28.467 -9.697 20.850 1.00 90.69 79 LYS A CA 1
ATOM 652 C C . LYS A 1 79 ? -28.008 -8.507 21.701 1.00 90.69 79 LYS A C 1
ATOM 654 O O . LYS A 1 79 ? -28.374 -8.435 22.871 1.00 90.69 79 LYS A O 1
ATOM 659 N N . GLY A 1 80 ? -27.238 -7.578 21.135 1.00 92.06 80 GLY A N 1
ATOM 660 C CA . GLY A 1 80 ? -26.690 -6.419 21.840 1.00 92.06 80 GLY A CA 1
ATOM 661 C C . GLY A 1 80 ? -25.409 -6.703 22.633 1.00 92.06 80 GLY A C 1
ATOM 662 O O . GLY A 1 80 ? -24.994 -5.861 23.426 1.00 92.06 80 GLY A O 1
ATOM 663 N N . GLU A 1 81 ? -24.783 -7.864 22.448 1.00 92.81 81 GLU A N 1
ATOM 664 C CA . GLU A 1 81 ? -23.543 -8.247 23.129 1.00 92.81 81 GLU A CA 1
ATOM 665 C C . GLU A 1 81 ? -22.320 -7.852 22.288 1.00 92.81 81 GLU A C 1
ATOM 667 O O . GLU A 1 81 ? -22.376 -7.830 21.056 1.00 92.81 81 GLU A O 1
ATOM 672 N N . TYR A 1 82 ? -21.201 -7.561 22.956 1.00 89.62 82 TYR A N 1
ATOM 673 C CA . TYR A 1 82 ? -19.923 -7.319 22.290 1.00 89.62 82 TYR A CA 1
ATOM 674 C C . TYR A 1 82 ? -19.298 -8.639 21.837 1.00 89.62 82 TYR A C 1
ATOM 676 O O . TYR A 1 82 ? -19.066 -9.534 22.647 1.00 89.62 82 TYR A O 1
ATOM 684 N N . GLU A 1 83 ? -18.969 -8.726 20.554 1.00 89.00 83 GLU A N 1
ATOM 685 C CA . GLU A 1 83 ? -18.300 -9.867 19.943 1.00 89.00 83 GLU A CA 1
ATOM 686 C C . GLU A 1 83 ? -17.001 -9.414 19.269 1.00 89.00 83 GLU A C 1
ATOM 688 O O . GLU A 1 83 ? -16.974 -8.423 18.535 1.00 89.00 83 GLU A O 1
ATOM 693 N N . THR A 1 84 ? -15.908 -10.135 19.522 1.00 86.88 84 THR A N 1
ATOM 694 C CA . THR A 1 84 ? -14.605 -9.896 18.894 1.00 86.88 84 THR A CA 1
ATOM 695 C C . THR A 1 84 ? -14.433 -10.797 17.674 1.00 86.88 84 THR A C 1
ATOM 697 O O . THR A 1 84 ? -14.357 -12.019 17.769 1.00 86.88 84 THR A O 1
ATOM 700 N N . VAL A 1 85 ? -14.338 -10.178 16.501 1.00 87.12 85 VAL A N 1
ATOM 701 C CA . VAL A 1 85 ? -14.144 -10.854 15.219 1.00 87.12 85 VAL A CA 1
ATOM 702 C C . VAL A 1 85 ? -12.713 -10.634 14.740 1.00 87.12 85 VAL A C 1
ATOM 704 O O . VAL A 1 85 ? -12.261 -9.501 14.551 1.00 87.12 85 VAL A O 1
ATOM 707 N N . SER A 1 86 ? -11.998 -11.736 14.518 1.00 87.81 86 SER A N 1
ATOM 708 C CA . SER A 1 86 ? -10.687 -11.723 13.868 1.00 87.81 86 SER A CA 1
ATOM 709 C C . SER A 1 86 ? -10.847 -11.740 12.348 1.00 87.81 86 SER A C 1
ATOM 711 O O . SER A 1 86 ? -11.346 -12.716 11.781 1.00 87.81 86 SER A O 1
ATOM 713 N N . GLU A 1 87 ? -10.359 -10.692 11.693 1.00 89.75 87 GLU A N 1
ATOM 714 C CA . GLU A 1 87 ? -10.340 -10.525 10.236 1.00 89.75 87 GLU A CA 1
ATOM 715 C C . GLU A 1 87 ? -8.900 -10.636 9.715 1.00 89.75 87 GLU A C 1
ATOM 717 O O . GLU A 1 87 ? -7.948 -10.468 10.475 1.00 89.75 87 GLU A O 1
ATOM 722 N N . TRP A 1 88 ? -8.722 -10.956 8.434 1.00 92.00 88 TRP A N 1
ATOM 723 C CA . TRP A 1 88 ? -7.397 -10.879 7.817 1.00 92.00 88 TRP A CA 1
ATOM 724 C C . TRP A 1 88 ? -7.015 -9.417 7.631 1.00 92.00 88 TRP A C 1
ATOM 726 O O . TRP A 1 88 ? -7.802 -8.646 7.085 1.00 92.00 88 TRP A O 1
ATOM 736 N N . ILE A 1 89 ? -5.816 -9.052 8.078 1.00 92.81 89 ILE A N 1
A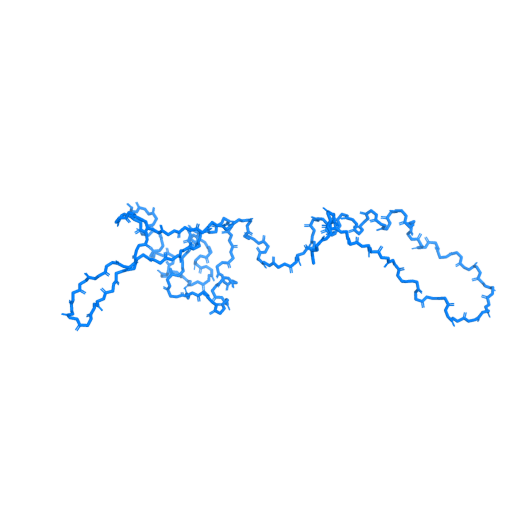TOM 737 C CA . ILE A 1 89 ? -5.288 -7.699 7.926 1.00 92.81 89 ILE A CA 1
ATOM 738 C C . ILE A 1 89 ? -3.987 -7.719 7.134 1.00 92.81 89 ILE A C 1
ATOM 740 O O . ILE A 1 89 ? -3.242 -8.705 7.145 1.00 92.81 89 ILE A O 1
ATOM 744 N N . LEU A 1 90 ? -3.746 -6.613 6.439 1.00 94.81 90 LEU A N 1
ATOM 745 C CA . LEU A 1 90 ? -2.522 -6.341 5.705 1.00 94.81 90 LEU A CA 1
ATOM 746 C C . LEU A 1 90 ? -1.733 -5.268 6.448 1.00 94.81 90 LEU A C 1
ATOM 748 O O . LEU A 1 90 ? -2.290 -4.240 6.829 1.00 94.81 90 LEU A O 1
ATOM 752 N N . GLU A 1 91 ? -0.442 -5.503 6.634 1.00 93.62 91 GLU A N 1
ATOM 753 C CA . GLU A 1 91 ? 0.500 -4.517 7.154 1.00 93.62 91 GLU A CA 1
ATOM 754 C C . GLU A 1 91 ? 1.574 -4.252 6.110 1.00 93.62 91 GLU A C 1
ATOM 756 O O . GLU A 1 91 ? 2.179 -5.180 5.572 1.00 93.62 91 GLU A O 1
ATOM 761 N N . THR A 1 92 ? 1.778 -2.980 5.796 1.00 95.69 92 THR A N 1
ATOM 762 C CA . THR A 1 92 ? 2.657 -2.532 4.720 1.00 95.69 92 THR A CA 1
ATOM 763 C C . THR A 1 92 ? 3.916 -1.896 5.291 1.00 95.69 92 THR A C 1
ATOM 765 O O . THR A 1 92 ? 3.848 -1.176 6.283 1.00 95.69 92 THR A O 1
ATOM 768 N N . ASP A 1 93 ? 5.049 -2.123 4.635 1.00 95.62 93 ASP A N 1
ATOM 769 C CA . ASP A 1 93 ? 6.301 -1.408 4.871 1.00 95.62 93 ASP A CA 1
ATOM 770 C C . ASP A 1 93 ? 6.512 -0.385 3.749 1.00 95.62 93 ASP A C 1
ATOM 772 O O . ASP A 1 93 ? 6.837 -0.742 2.611 1.00 95.62 93 ASP A O 1
ATOM 776 N N . GLY A 1 94 ? 6.242 0.882 4.052 1.00 94.12 94 GLY A N 1
ATOM 777 C CA . GLY A 1 94 ? 6.280 1.979 3.092 1.00 94.12 94 GLY A CA 1
ATOM 778 C C . GLY A 1 94 ? 5.239 3.056 3.377 1.00 94.12 94 GLY A C 1
ATOM 779 O O . GLY A 1 94 ? 4.49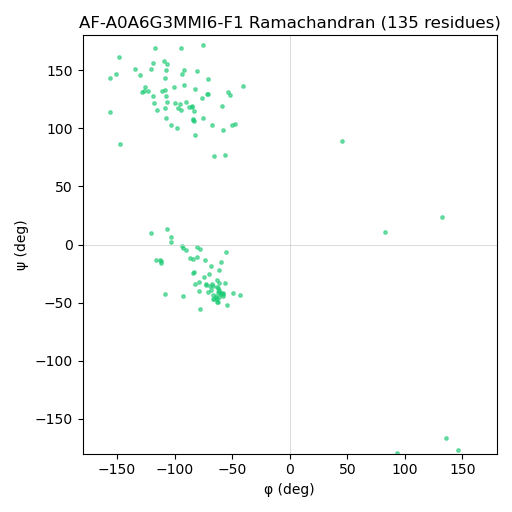9 2.979 4.356 1.00 94.12 94 GLY A O 1
ATOM 780 N N . ASN A 1 95 ? 5.182 4.051 2.494 1.00 92.94 95 ASN A N 1
ATOM 781 C CA . ASN A 1 95 ? 4.173 5.112 2.502 1.00 92.94 95 ASN A CA 1
ATOM 782 C C . ASN A 1 95 ? 3.333 5.044 1.215 1.00 92.94 95 ASN A C 1
ATOM 784 O O . ASN A 1 95 ? 3.631 4.274 0.307 1.00 92.94 95 ASN A O 1
ATOM 788 N N . GLY A 1 96 ? 2.234 5.783 1.135 1.00 95.00 96 GLY A N 1
ATOM 789 C CA . GLY A 1 96 ? 1.286 5.734 0.018 1.00 95.00 96 GLY A CA 1
ATOM 790 C C . GLY A 1 96 ? -0.184 5.635 0.429 1.00 95.00 96 GLY A C 1
ATOM 791 O O . GLY A 1 96 ? -1.005 5.185 -0.370 1.00 95.00 96 GLY A O 1
ATOM 792 N N . LEU A 1 97 ? -0.545 6.068 1.639 1.00 95.81 97 LEU A N 1
ATOM 793 C CA . LEU A 1 97 ? -1.886 5.999 2.221 1.00 95.81 97 LEU A CA 1
ATOM 794 C C . LEU A 1 97 ? -2.965 6.533 1.273 1.00 95.81 97 LEU A C 1
ATOM 796 O O . LEU A 1 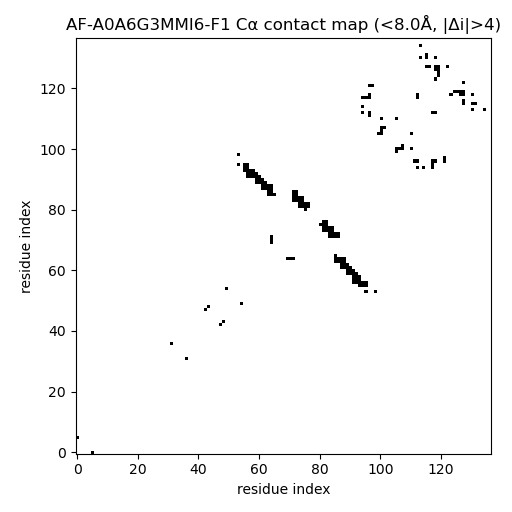97 ? -4.004 5.905 1.124 1.00 95.81 97 LEU A O 1
ATOM 800 N N . ALA A 1 98 ? -2.722 7.645 0.572 1.00 95.50 98 ALA A N 1
ATOM 801 C CA . ALA A 1 98 ? -3.694 8.192 -0.379 1.00 95.50 98 ALA A CA 1
ATOM 802 C C . ALA A 1 98 ? -4.027 7.222 -1.528 1.00 95.50 98 ALA A C 1
ATOM 804 O O . ALA A 1 98 ? -5.192 7.087 -1.896 1.00 95.50 98 ALA A O 1
ATOM 805 N N . LYS A 1 99 ? -3.013 6.535 -2.077 1.00 95.31 99 LYS A N 1
ATOM 806 C CA . LYS A 1 99 ? -3.195 5.533 -3.139 1.00 95.31 99 LYS A CA 1
ATOM 807 C C . LYS A 1 99 ? -3.873 4.278 -2.584 1.00 95.31 99 LYS A C 1
ATOM 809 O O . LYS A 1 99 ? -4.783 3.762 -3.218 1.00 95.31 99 LYS A O 1
ATOM 814 N N . VAL A 1 100 ? -3.482 3.838 -1.385 1.00 96.06 100 VAL A N 1
ATOM 815 C CA . VAL A 1 100 ? -4.080 2.675 -0.703 1.00 96.06 100 VAL A CA 1
ATOM 816 C C . VAL A 1 100 ? -5.568 2.895 -0.419 1.00 96.06 100 VAL A C 1
ATOM 818 O O . VAL A 1 100 ? -6.380 2.024 -0.704 1.00 96.06 100 VAL A O 1
ATOM 821 N N . LEU A 1 101 ? -5.949 4.070 0.089 1.00 95.94 101 LEU A N 1
ATOM 822 C CA . LEU A 1 101 ? -7.347 4.410 0.386 1.00 95.94 101 LEU A CA 1
ATOM 823 C C . LEU A 1 101 ? -8.223 4.556 -0.869 1.00 95.94 101 LEU A C 1
ATOM 825 O O . LEU A 1 101 ? -9.448 4.548 -0.754 1.00 95.94 101 LEU A O 1
ATOM 829 N N . ALA A 1 102 ? -7.616 4.736 -2.045 1.00 94.62 102 ALA A N 1
ATOM 830 C CA . ALA A 1 102 ? -8.327 4.826 -3.316 1.00 94.62 102 ALA A CA 1
ATOM 831 C C . ALA A 1 102 ? -8.642 3.448 -3.926 1.00 94.62 102 ALA A C 1
ATOM 833 O O . ALA A 1 102 ? -9.431 3.372 -4.872 1.00 94.62 102 ALA A O 1
ATOM 834 N N . ASP A 1 103 ? -8.042 2.374 -3.407 1.00 94.75 103 ASP A N 1
ATOM 835 C CA . ASP A 1 103 ? -8.331 1.016 -3.851 1.00 94.75 103 ASP A CA 1
ATOM 836 C C . ASP A 1 103 ? -9.732 0.571 -3.392 1.00 94.75 103 ASP A C 1
ATOM 838 O O . ASP A 1 103 ? -10.200 0.920 -2.307 1.00 94.75 103 ASP A O 1
ATOM 842 N N . ARG A 1 104 ? -10.434 -0.185 -4.242 1.00 93.69 104 ARG A N 1
ATOM 843 C CA . ARG A 1 104 ? -11.844 -0.550 -4.029 1.00 93.69 104 ARG A CA 1
ATOM 844 C C . ARG A 1 104 ? -12.029 -1.612 -2.953 1.00 93.69 104 ARG A C 1
ATOM 846 O O . ARG A 1 104 ? -13.098 -1.652 -2.346 1.00 93.69 104 ARG A O 1
ATOM 853 N N . ASP A 1 105 ? -11.027 -2.462 -2.753 1.00 93.25 105 ASP A N 1
ATOM 854 C CA . ASP A 1 105 ? -11.099 -3.582 -1.814 1.00 93.25 105 ASP A CA 1
ATOM 855 C C . ASP A 1 105 ? -10.538 -3.211 -0.429 1.00 93.25 105 ASP A C 1
ATOM 857 O O . ASP A 1 105 ? -10.573 -4.013 0.508 1.00 93.25 105 ASP A O 1
ATOM 861 N N . VAL A 1 106 ? -10.056 -1.974 -0.276 1.00 94.69 106 VAL A N 1
ATOM 862 C CA . VAL A 1 106 ? -9.564 -1.418 0.985 1.00 94.69 106 VAL A CA 1
ATOM 863 C C . VAL A 1 106 ? -10.693 -0.698 1.722 1.00 94.69 106 VAL A C 1
ATOM 865 O O . VAL A 1 106 ? -11.465 0.056 1.139 1.00 94.69 106 VAL A O 1
ATOM 868 N N . ASP A 1 107 ? -10.777 -0.896 3.039 1.00 94.50 107 ASP A N 1
ATOM 869 C CA . ASP A 1 107 ? -11.695 -0.153 3.906 1.00 94.50 107 ASP A CA 1
ATO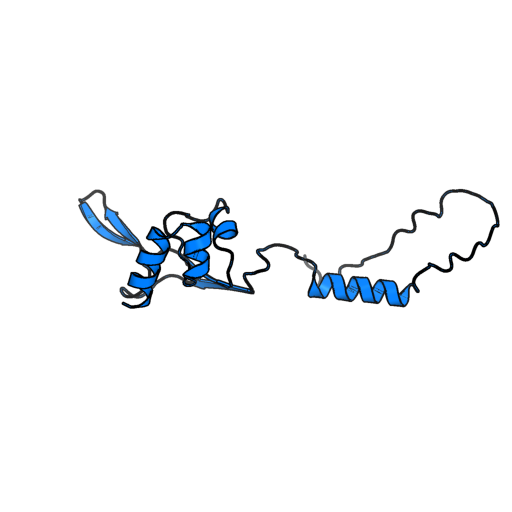M 870 C C . ASP A 1 107 ? -11.074 1.196 4.323 1.00 94.50 107 ASP A C 1
ATOM 872 O O . ASP A 1 107 ? -10.181 1.225 5.187 1.00 94.50 107 ASP A O 1
ATOM 876 N N . PRO A 1 108 ? -11.549 2.333 3.779 1.00 94.44 108 PRO A N 1
ATOM 877 C CA . PRO A 1 108 ? -10.928 3.625 4.030 1.00 94.44 108 PRO A CA 1
ATOM 878 C C . PRO A 1 108 ? -11.206 4.168 5.436 1.00 94.44 108 PRO A C 1
ATOM 880 O O . PRO A 1 108 ? -10.571 5.125 5.868 1.00 94.44 108 PRO A O 1
ATOM 883 N N . THR A 1 109 ? -12.161 3.586 6.165 1.00 92.75 109 THR A N 1
ATOM 884 C CA . THR A 1 109 ? -12.571 4.086 7.484 1.00 92.75 109 THR A CA 1
ATOM 885 C C . THR A 1 109 ? -11.682 3.575 8.613 1.00 92.75 109 THR A C 1
ATOM 887 O O . THR A 1 109 ? -11.588 4.208 9.666 1.00 92.75 109 THR A O 1
ATOM 890 N N . ARG A 1 110 ? -11.030 2.424 8.401 1.00 90.50 110 ARG A N 1
ATOM 891 C CA . ARG A 1 110 ? -10.221 1.726 9.413 1.00 90.50 110 ARG A CA 1
ATOM 892 C C . ARG A 1 110 ? -8.741 1.638 9.070 1.00 90.50 110 ARG A C 1
ATOM 894 O O . ARG A 1 110 ? -7.948 1.308 9.948 1.00 90.50 110 ARG A O 1
ATOM 901 N N . THR A 1 111 ? -8.368 1.930 7.830 1.00 94.19 111 THR A N 1
ATOM 902 C CA . THR A 1 111 ? -6.967 1.947 7.408 1.00 94.19 111 THR A CA 1
ATOM 903 C C . THR A 1 111 ? -6.246 3.143 8.030 1.00 94.19 111 THR A C 1
ATOM 905 O O . THR A 1 111 ? -6.717 4.277 7.956 1.00 94.19 111 THR A O 1
ATOM 908 N N . THR A 1 112 ? -5.100 2.894 8.663 1.00 93.00 112 THR A N 1
ATOM 909 C CA . THR A 1 112 ? -4.277 3.915 9.328 1.00 93.00 112 THR A CA 1
ATOM 910 C C . THR A 1 112 ? -2.809 3.733 8.970 1.00 93.00 112 THR A C 1
ATOM 912 O O . THR A 1 112 ? -2.374 2.603 8.764 1.00 93.00 112 THR A O 1
ATOM 915 N N . SER A 1 113 ? -2.050 4.828 8.963 1.00 94.88 113 SER A N 1
ATOM 916 C CA . SER A 1 113 ? -0.589 4.828 8.809 1.00 94.88 113 SER A CA 1
ATOM 917 C C . SER A 1 113 ? 0.083 5.145 10.149 1.00 94.88 113 SER A C 1
ATOM 919 O O . SER A 1 113 ? -0.527 5.764 11.022 1.00 94.88 113 SER A O 1
ATOM 921 N N . ASN A 1 114 ? 1.325 4.710 10.320 1.00 93.19 114 ASN A N 1
ATOM 922 C CA . ASN A 1 114 ? 2.188 5.124 11.427 1.00 93.19 114 ASN A CA 1
ATOM 923 C C . ASN A 1 114 ? 2.960 6.422 11.103 1.00 93.19 114 ASN A C 1
ATOM 925 O O . ASN A 1 114 ? 3.530 7.040 12.001 1.00 93.19 114 ASN A O 1
ATOM 929 N N . ASP A 1 115 ? 2.966 6.874 9.842 1.00 94.88 115 ASP A N 1
ATOM 930 C CA . ASP A 1 115 ? 3.566 8.149 9.443 1.00 94.88 115 ASP A CA 1
ATOM 931 C C . ASP A 1 115 ? 2.583 9.316 9.659 1.00 94.88 115 ASP A C 1
ATOM 933 O O . ASP A 1 115 ? 1.599 9.514 8.940 1.00 94.88 115 ASP A O 1
ATOM 937 N N . VAL A 1 116 ? 2.870 10.137 10.672 1.00 94.75 116 VAL A N 1
ATOM 938 C CA . VAL A 1 116 ? 2.054 11.306 11.034 1.00 94.75 116 VAL A CA 1
ATOM 939 C C . VAL A 1 116 ? 2.099 12.399 9.960 1.00 94.75 116 VAL A C 1
ATOM 941 O O . VAL A 1 116 ? 1.098 13.091 9.757 1.00 94.75 116 VAL A O 1
ATOM 944 N N . CYS A 1 117 ? 3.227 12.569 9.265 1.00 95.25 117 CYS A N 1
ATOM 945 C CA . CYS A 1 117 ? 3.374 13.575 8.210 1.00 95.25 117 CYS A CA 1
ATOM 946 C C . CYS A 1 117 ? 2.514 13.216 6.996 1.00 95.25 117 CYS A C 1
ATOM 948 O O . CYS A 1 117 ? 1.861 14.082 6.403 1.00 95.25 117 CYS A O 1
ATOM 950 N N . GLU A 1 118 ? 2.459 11.930 6.662 1.00 96.12 118 GLU A N 1
ATOM 951 C CA . GLU A 1 118 ? 1.559 11.410 5.641 1.00 96.12 118 GLU A CA 1
ATOM 952 C C . GLU A 1 118 ? 0.090 11.615 6.031 1.00 96.12 118 GLU A C 1
ATOM 954 O O . GLU A 1 118 ? -0.684 12.172 5.251 1.00 96.12 118 GLU A O 1
ATOM 959 N N . ILE A 1 119 ? -0.296 11.242 7.256 1.00 96.44 119 ILE A N 1
ATOM 960 C CA . ILE A 1 119 ? -1.668 11.439 7.749 1.00 96.44 119 ILE A CA 1
ATOM 961 C C . ILE A 1 119 ? -2.065 12.914 7.702 1.00 96.44 119 ILE A C 1
ATOM 963 O O . ILE A 1 119 ? -3.175 13.237 7.283 1.00 96.44 119 ILE A O 1
ATOM 967 N N . PHE A 1 120 ? -1.170 13.820 8.097 1.00 96.75 120 PHE A N 1
ATOM 968 C CA . PHE A 1 120 ? -1.413 15.257 8.010 1.00 96.75 120 PHE A CA 1
ATOM 969 C C . PHE A 1 120 ? -1.677 15.704 6.569 1.00 96.75 120 PHE A C 1
ATOM 971 O O . PHE A 1 120 ? -2.593 16.490 6.327 1.00 96.75 120 PHE A O 1
ATOM 978 N N . SER A 1 121 ? -0.904 15.180 5.620 1.00 96.44 121 SER A N 1
ATOM 979 C CA . SER A 1 121 ? -0.989 15.552 4.207 1.00 96.44 121 SER A CA 1
ATOM 980 C C . SER A 1 121 ? -2.248 15.000 3.527 1.00 96.44 121 SER A C 1
ATOM 982 O O . SER A 1 121 ? -2.811 15.665 2.662 1.00 96.44 121 SER A O 1
ATOM 984 N N . VAL A 1 122 ? -2.707 13.807 3.923 1.00 95.94 122 VAL A N 1
ATOM 985 C CA . VAL A 1 122 ? -3.857 13.114 3.310 1.00 95.94 122 VAL A CA 1
ATOM 986 C C . VAL A 1 122 ? -5.181 13.418 4.019 1.00 95.94 122 VAL A C 1
ATOM 988 O O . VAL A 1 122 ? -6.189 13.664 3.362 1.00 95.94 122 VAL A O 1
ATOM 991 N N . LEU A 1 123 ? -5.199 13.399 5.355 1.00 95.56 123 LEU A N 1
ATOM 992 C CA . LEU A 1 123 ? -6.413 13.491 6.183 1.00 95.56 123 LEU A CA 1
ATOM 993 C C . LEU A 1 123 ? -6.518 14.803 6.983 1.00 95.56 123 LEU A C 1
ATOM 995 O O . LEU A 1 123 ? -7.591 15.129 7.493 1.00 95.56 123 LEU A O 1
ATOM 999 N N . GLY A 1 124 ? -5.432 15.572 7.095 1.00 96.62 124 GLY A N 1
ATOM 1000 C CA . GLY A 1 124 ? -5.406 16.876 7.759 1.00 96.62 124 GLY A CA 1
ATOM 1001 C C . GLY A 1 124 ? -5.009 16.853 9.240 1.00 96.62 124 GLY A C 1
ATOM 1002 O O . GLY A 1 124 ? -4.715 15.819 9.846 1.00 96.62 124 GLY A O 1
ATOM 1003 N N . VAL A 1 125 ? -5.003 18.046 9.846 1.00 97.12 125 VAL A N 1
ATOM 1004 C CA . VAL A 1 125 ? -4.421 18.290 11.181 1.00 97.12 125 VAL A CA 1
ATOM 1005 C C . VAL A 1 125 ? -5.102 17.528 12.319 1.00 97.12 125 VAL A C 1
ATOM 1007 O O . VAL A 1 125 ? -4.426 17.053 13.231 1.00 97.12 125 VAL A O 1
ATOM 1010 N N . GLU A 1 126 ? -6.424 17.361 12.272 1.00 97.44 126 GLU A N 1
ATOM 1011 C CA . GLU A 1 126 ? -7.154 16.691 13.355 1.00 97.44 126 GLU A CA 1
ATOM 1012 C C . GLU A 1 126 ? -6.903 15.175 13.357 1.00 97.44 126 GLU A C 1
ATOM 1014 O O . GLU A 1 126 ? -6.774 14.565 14.422 1.00 97.44 126 GLU A O 1
ATOM 1019 N N . ALA A 1 127 ? -6.749 14.575 12.173 1.00 95.81 127 ALA A N 1
A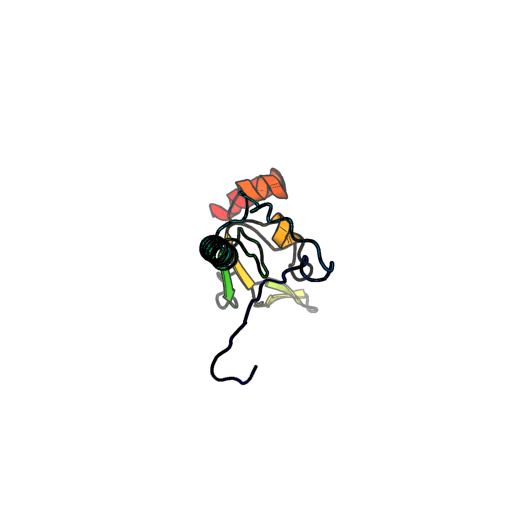TOM 1020 C CA . ALA A 1 127 ? -6.355 13.177 12.038 1.00 95.81 127 ALA A CA 1
ATOM 1021 C C . ALA A 1 127 ? -4.919 12.960 12.535 1.00 95.81 127 ALA A C 1
ATOM 1023 O O . ALA A 1 127 ? -4.676 12.038 13.313 1.00 95.81 127 ALA A O 1
ATOM 1024 N N . ALA A 1 128 ? -3.992 13.855 12.177 1.00 95.94 128 ALA A N 1
ATOM 1025 C CA . ALA A 1 128 ? -2.609 13.799 12.649 1.00 95.94 128 ALA A CA 1
ATOM 1026 C C . ALA A 1 128 ? -2.520 13.894 14.182 1.00 95.94 128 ALA A C 1
ATOM 1028 O O . ALA A 1 128 ? -1.813 13.113 14.815 1.00 95.94 128 ALA A O 1
ATOM 1029 N N . ARG A 1 129 ? -3.311 14.779 14.807 1.00 95.50 129 ARG A N 1
ATOM 1030 C CA . ARG A 1 129 ? -3.393 14.890 16.273 1.00 95.50 129 ARG A CA 1
ATOM 1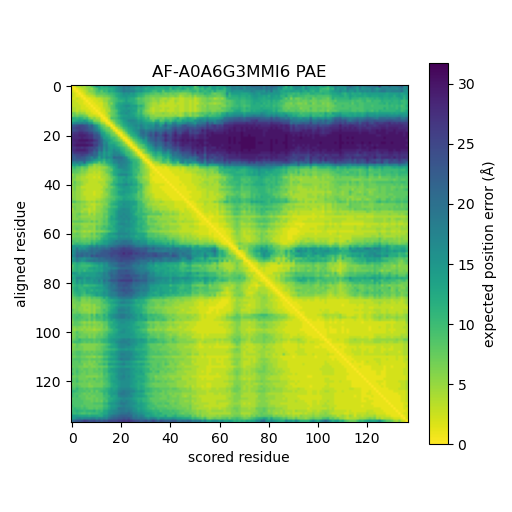031 C C . ARG A 1 129 ? -3.817 13.571 16.926 1.00 95.50 129 ARG A C 1
ATOM 1033 O O . ARG A 1 129 ? -3.243 13.168 17.936 1.00 95.50 129 ARG A O 1
ATOM 1040 N N . ARG A 1 130 ? -4.824 12.896 16.360 1.00 94.31 130 ARG A N 1
ATOM 1041 C CA . ARG A 1 130 ? -5.299 11.589 16.843 1.00 94.31 130 ARG A CA 1
ATOM 1042 C C . ARG A 1 130 ? -4.298 10.466 16.596 1.00 94.31 130 ARG A C 1
ATOM 1044 O O . ARG A 1 130 ? -4.202 9.581 17.440 1.00 94.31 130 ARG A O 1
ATOM 1051 N N . ALA A 1 131 ? -3.567 10.502 15.485 1.00 94.12 131 ALA A N 1
ATOM 1052 C CA . ALA A 1 131 ? -2.515 9.537 15.185 1.00 94.12 131 ALA A CA 1
ATOM 1053 C C . ALA A 1 131 ? -1.393 9.610 16.229 1.00 94.12 131 ALA A C 1
ATOM 1055 O O . ALA A 1 131 ? -1.086 8.604 16.856 1.00 94.12 131 ALA A O 1
ATOM 1056 N N . VAL A 1 132 ? -0.892 10.813 16.532 1.00 93.81 132 VAL A N 1
ATOM 1057 C CA . VAL A 1 132 ? 0.123 11.022 17.583 1.00 93.81 132 VAL A CA 1
ATOM 1058 C C . VAL A 1 132 ? -0.357 10.519 18.947 1.00 93.81 132 VAL A C 1
ATOM 1060 O O . VAL A 1 132 ? 0.395 9.877 19.672 1.00 93.81 132 VAL A O 1
ATOM 1063 N N . GLU A 1 133 ? -1.620 10.777 19.302 1.00 93.31 133 GLU A N 1
ATOM 1064 C CA . GLU A 1 133 ? -2.195 10.289 20.564 1.00 93.31 133 GLU A CA 1
ATOM 1065 C C . GLU A 1 133 ? -2.200 8.752 20.654 1.00 93.31 133 GLU A C 1
ATOM 1067 O O . GLU A 1 133 ? -2.077 8.208 21.750 1.00 93.31 133 GLU A O 1
ATOM 1072 N N . ARG A 1 134 ? -2.371 8.059 19.521 1.00 89.56 134 ARG A N 1
ATOM 1073 C CA . ARG A 1 134 ? -2.373 6.592 19.447 1.00 89.56 134 ARG A CA 1
ATOM 1074 C C . ARG A 1 134 ? -0.965 6.009 19.469 1.00 89.56 134 ARG A C 1
ATOM 1076 O O . ARG A 1 134 ? -0.775 5.016 20.148 1.00 89.56 134 ARG A O 1
ATOM 1083 N N . GLU A 1 135 ? -0.010 6.633 18.786 1.00 88.44 135 GLU A N 1
ATOM 1084 C CA . GLU A 1 135 ? 1.379 6.151 18.711 1.00 88.44 135 GLU A CA 1
ATOM 1085 C C . GLU A 1 135 ? 2.148 6.301 20.037 1.00 88.44 135 GLU A C 1
ATOM 1087 O O . GLU A 1 135 ? 3.106 5.580 20.288 1.00 88.44 135 GLU A O 1
ATOM 1092 N N . ILE A 1 136 ? 1.751 7.244 20.901 1.00 89.31 136 ILE A N 1
ATOM 1093 C CA . ILE A 1 136 ? 2.404 7.467 22.207 1.00 89.31 136 ILE A CA 1
ATOM 1094 C C . ILE A 1 136 ? 1.886 6.512 23.299 1.00 89.31 136 ILE A C 1
ATOM 1096 O O . ILE A 1 136 ? 2.570 6.314 24.306 1.00 89.31 136 ILE A O 1
ATOM 1100 N N . LYS A 1 137 ? 0.668 5.985 23.147 1.00 73.06 137 LYS A N 1
ATOM 1101 C CA . LYS A 1 137 ? -0.005 5.145 24.151 1.00 73.06 137 LYS A CA 1
ATOM 1102 C C . LYS A 1 137 ? 0.441 3.694 24.064 1.00 73.06 137 LYS A C 1
ATOM 1104 O O . LYS A 1 137 ? 0.638 3.113 25.155 1.00 73.06 137 LYS A O 1
#